Protein AF-A0A699T0T0-F1 (afdb_monomer_lite)

Radius of gyration: 42.1 Å; chains: 1; bounding box: 88×62×103 Å

Secondary structure (DSSP, 8-state):
-HHHHHHTT--HHHHHHHHHTT--HHHHHHHHHHHHHH-HHHHHHS-HHHHHHHHHHHHS-HHHHHHHHHHHHHHHHHTS-HHHHHHHHHH--SSHHHHHHHHHHHHHHHHHHHHHHHHHHHHHHHHHHHHHHHT---------------------------

Organism: Tanacetum cinerariifolium (NCBI:txid118510)

Sequence (162 aa):
METVFSISNCPPKYQVKYDTCTLQDSVLTWWNSHKRKIDVDAAYAMKWAGLIKLMTKVYCPRNEIRKMEIELVERFIGGLPNNIQRNVIVANPAKLQDNILIANQLMDKKLQCYAARSAENKRRIESNLRDNRGQQLPFKRQNISGQNVARAYTTRNNQRMG

Foldseek 3Di:
DVVVCVVVVPDQLCPQVVVLVPDDDPRVVVLVVVCVVCPVVSSSRDGPVVVVVVCCVVPVPPVVVLVVQVVVLVVVLVPDDPQLSVVLVVVVDSGPVVSVVSSVVVVVVVVVVVVVVVVVVVVVVVVVVVVVVVVPDPPDDDDDDDDDDDDDDDDDDDDDDD

pLDDT: mean 83.04, std 20.38, range [31.92, 96.88]

Structure (mmCIF, N/CA/C/O backbone):
data_AF-A0A699T0T0-F1
#
_entry.id   AF-A0A699T0T0-F1
#
loop_
_atom_site.group_PDB
_atom_site.id
_atom_site.type_symbol
_atom_site.label_atom_id
_atom_site.label_alt_id
_atom_site.label_comp_id
_atom_site.label_asym_id
_atom_site.label_entity_id
_atom_site.label_seq_id
_atom_site.pdbx_PDB_ins_code
_atom_site.Cartn_x
_atom_site.Cartn_y
_atom_site.Cartn_z
_atom_site.occupancy
_atom_site.B_iso_or_equiv
_atom_site.auth_seq_id
_atom_site.auth_comp_id
_atom_site.auth_asym_id
_atom_site.auth_atom_id
_atom_site.pdbx_PDB_model_num
ATOM 1 N N . MET A 1 1 ? 6.376 9.299 -10.390 1.00 89.69 1 MET A N 1
ATOM 2 C CA . MET A 1 1 ? 6.570 9.386 -11.854 1.00 89.69 1 MET A CA 1
ATOM 3 C C . MET A 1 1 ? 5.277 9.270 -12.655 1.00 89.69 1 MET A C 1
ATOM 5 O O . MET A 1 1 ? 5.161 9.970 -13.649 1.00 89.69 1 MET A O 1
ATOM 9 N N . GLU A 1 2 ? 4.267 8.502 -12.226 1.00 90.56 2 GLU A N 1
ATOM 10 C CA . GLU A 1 2 ? 2.988 8.386 -12.964 1.00 90.56 2 GLU A CA 1
ATOM 11 C C . GLU A 1 2 ? 2.289 9.727 -13.232 1.00 90.56 2 GLU A C 1
ATOM 13 O O . GLU A 1 2 ? 1.887 10.005 -14.360 1.00 90.56 2 GLU A O 1
ATOM 18 N N . THR A 1 3 ? 2.223 10.602 -12.227 1.00 93.94 3 THR A N 1
ATOM 19 C CA . THR A 1 3 ? 1.684 11.963 -12.373 1.00 93.94 3 THR A CA 1
ATOM 20 C C . THR A 1 3 ? 2.488 12.798 -13.369 1.00 93.94 3 THR A C 1
ATOM 22 O O . THR A 1 3 ? 1.909 13.468 -14.218 1.00 93.94 3 THR A O 1
ATOM 25 N N . VAL A 1 4 ? 3.820 12.710 -13.325 1.00 93.75 4 VAL A N 1
ATOM 26 C CA . VAL A 1 4 ? 4.722 13.401 -14.261 1.00 93.75 4 VAL A CA 1
ATOM 27 C C . VAL A 1 4 ? 4.489 12.919 -15.693 1.00 93.75 4 VAL A C 1
ATOM 29 O O . VAL A 1 4 ? 4.401 13.739 -16.606 1.00 93.75 4 VAL A O 1
ATOM 32 N N . PHE A 1 5 ? 4.321 11.610 -15.906 1.00 94.75 5 PHE A N 1
ATOM 33 C CA . PHE A 1 5 ? 3.993 11.058 -17.222 1.00 94.75 5 PHE A CA 1
ATOM 34 C C . PHE A 1 5 ? 2.639 11.540 -17.735 1.00 94.75 5 PHE A C 1
ATOM 36 O O . PHE A 1 5 ? 2.533 11.872 -18.914 1.00 94.75 5 PHE A O 1
ATOM 43 N N . SER A 1 6 ? 1.635 11.622 -16.857 1.00 93.62 6 SER A N 1
ATOM 44 C CA . SER A 1 6 ? 0.310 12.130 -17.214 1.00 93.62 6 SER A CA 1
ATOM 45 C C . SER A 1 6 ? 0.348 13.607 -17.606 1.00 93.62 6 SER A C 1
ATOM 47 O O . SER A 1 6 ? -0.246 13.980 -18.608 1.00 93.62 6 SER A O 1
ATOM 49 N N . ILE A 1 7 ? 1.050 14.446 -16.841 1.00 96.88 7 ILE A N 1
ATOM 50 C CA . ILE A 1 7 ? 1.130 15.893 -17.098 1.00 96.88 7 ILE A CA 1
ATOM 51 C C . ILE A 1 7 ? 1.907 16.179 -18.390 1.00 96.88 7 ILE A C 1
ATOM 53 O O . ILE A 1 7 ? 1.532 17.053 -19.164 1.00 96.88 7 ILE A O 1
ATOM 57 N N . SER A 1 8 ? 2.986 15.433 -18.637 1.00 95.19 8 SER A N 1
ATOM 58 C CA . SER A 1 8 ? 3.856 15.627 -19.805 1.00 95.19 8 SER A CA 1
ATOM 59 C C . SER A 1 8 ? 3.360 14.946 -21.083 1.00 95.19 8 SER A C 1
ATOM 61 O O . SER A 1 8 ? 4.020 15.060 -22.115 1.00 95.19 8 SER A O 1
ATOM 63 N N . ASN A 1 9 ? 2.239 14.215 -21.036 1.00 95.06 9 ASN A N 1
ATOM 64 C CA . ASN A 1 9 ? 1.795 13.334 -22.121 1.00 95.06 9 ASN A CA 1
ATOM 65 C C . ASN A 1 9 ? 2.909 12.379 -22.597 1.00 95.06 9 ASN A C 1
ATOM 67 O O . ASN A 1 9 ? 3.083 12.140 -23.793 1.00 95.06 9 ASN A O 1
ATOM 71 N N . CYS A 1 10 ? 3.694 11.838 -21.657 1.00 93.56 10 CYS A N 1
ATOM 72 C CA . CYS A 1 10 ? 4.852 11.007 -21.972 1.00 93.56 10 CYS A CA 1
ATOM 73 C C . CYS A 1 10 ? 4.431 9.709 -22.688 1.00 93.56 10 CYS A C 1
ATOM 75 O O . CYS A 1 10 ? 3.737 8.876 -22.088 1.00 93.56 10 CYS A O 1
ATOM 77 N N . PRO A 1 11 ? 4.925 9.450 -23.916 1.00 94.50 11 PRO A N 1
ATOM 78 C CA . PRO A 1 11 ? 4.626 8.213 -24.626 1.00 94.50 11 PRO A CA 1
ATOM 79 C C . PRO A 1 11 ? 5.098 6.973 -23.845 1.00 94.50 11 PRO A C 1
ATOM 81 O O . PRO A 1 11 ? 6.222 6.981 -23.330 1.00 94.50 11 PRO A O 1
ATOM 84 N N . PRO A 1 12 ? 4.324 5.867 -23.816 1.00 91.75 12 PRO A N 1
ATOM 85 C CA . PRO A 1 12 ? 4.674 4.660 -23.058 1.00 91.75 12 PRO A CA 1
ATOM 86 C C . PRO A 1 12 ? 6.075 4.106 -23.347 1.00 91.75 12 PRO A C 1
ATOM 88 O O . PRO A 1 12 ? 6.769 3.676 -22.430 1.00 91.75 12 PRO A O 1
ATOM 91 N N . LYS A 1 13 ? 6.527 4.190 -24.605 1.00 92.12 13 LYS A N 1
ATOM 92 C CA . LYS A 1 13 ? 7.857 3.736 -25.049 1.00 92.12 13 LYS A CA 1
ATOM 93 C C . LYS A 1 13 ? 9.042 4.471 -24.405 1.00 92.12 13 LYS A C 1
ATOM 95 O O . LYS A 1 13 ? 10.165 3.987 -24.486 1.00 92.12 13 LYS A O 1
ATOM 100 N N . TYR A 1 14 ? 8.820 5.639 -23.799 1.00 93.38 14 TYR A N 1
ATOM 101 C CA . TYR A 1 14 ? 9.877 6.423 -23.154 1.00 93.38 14 TYR A CA 1
ATOM 102 C C . TYR A 1 14 ? 9.780 6.440 -21.626 1.00 93.38 14 TYR A C 1
ATOM 104 O O . TYR A 1 14 ? 10.733 6.856 -20.974 1.00 93.38 14 TYR A O 1
ATOM 112 N N . GLN A 1 15 ? 8.687 5.944 -21.041 1.00 95.12 15 GLN A N 1
ATOM 113 C CA . GLN A 1 15 ? 8.450 6.016 -19.594 1.00 95.12 15 GLN A CA 1
ATOM 114 C C . GLN A 1 15 ? 9.564 5.341 -18.785 1.00 95.12 15 GLN A C 1
ATOM 116 O O . GLN A 1 15 ? 10.113 5.952 -17.876 1.00 95.12 15 GLN A O 1
ATOM 121 N N . VAL A 1 16 ? 9.966 4.121 -19.156 1.00 95.25 16 VAL A N 1
ATOM 122 C CA . VAL A 1 16 ? 11.054 3.396 -18.473 1.00 95.25 16 VAL A CA 1
ATOM 123 C C . VAL A 1 1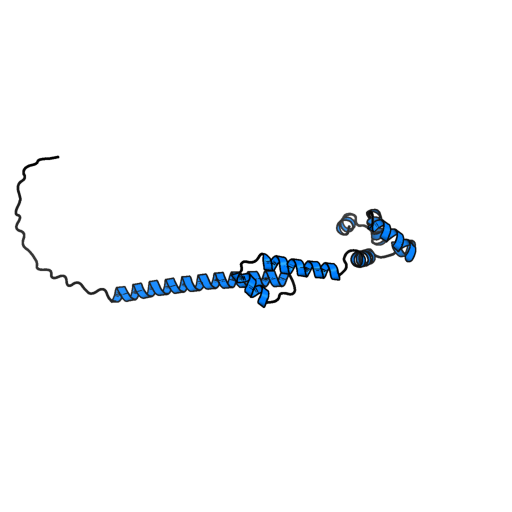6 ? 12.393 4.119 -18.623 1.00 95.25 16 VAL A C 1
ATOM 125 O O . VAL A 1 16 ? 13.153 4.205 -17.663 1.00 95.25 16 VAL A O 1
ATOM 128 N N . LYS A 1 17 ? 12.686 4.692 -19.798 1.00 94.50 17 LYS A N 1
ATOM 129 C CA . LYS A 1 17 ? 13.911 5.483 -19.997 1.00 94.50 17 LYS A CA 1
ATOM 130 C C . LYS A 1 17 ? 13.932 6.693 -19.064 1.00 94.50 17 LYS A C 1
ATOM 132 O O . LYS A 1 17 ? 14.902 6.861 -18.337 1.00 94.50 17 LYS A O 1
ATOM 137 N N . TYR A 1 18 ? 12.855 7.474 -19.036 1.00 93.56 18 TYR A N 1
ATOM 138 C CA . TYR A 1 18 ? 12.775 8.668 -18.196 1.00 93.56 18 TYR A CA 1
ATOM 139 C C . TYR A 1 18 ? 12.778 8.359 -16.700 1.00 93.56 18 TYR A C 1
ATOM 141 O O . TYR A 1 18 ? 13.497 9.023 -15.962 1.00 93.56 18 TYR A O 1
ATOM 149 N N . ASP A 1 19 ? 12.028 7.351 -16.249 1.00 94.62 19 ASP A N 1
ATOM 150 C CA . ASP A 1 19 ? 12.038 6.952 -14.838 1.00 94.62 19 ASP A CA 1
ATOM 151 C C . ASP A 1 19 ? 13.429 6.495 -14.405 1.00 94.62 19 ASP A C 1
ATOM 153 O O . ASP A 1 19 ? 13.966 6.961 -13.402 1.00 94.62 19 ASP A O 1
ATOM 157 N N . THR A 1 20 ? 14.062 5.642 -15.211 1.00 93.69 20 THR A N 1
ATOM 158 C CA . THR A 1 20 ? 15.331 5.030 -14.817 1.00 93.69 20 THR A CA 1
ATOM 159 C C . THR A 1 20 ? 16.494 6.019 -14.762 1.00 93.69 20 THR A C 1
ATOM 161 O O . THR A 1 20 ? 17.457 5.775 -14.038 1.00 93.69 20 THR A O 1
ATOM 164 N N . CYS A 1 21 ? 16.390 7.156 -15.459 1.00 91.81 21 CYS A N 1
ATOM 165 C CA . CYS A 1 21 ? 17.319 8.282 -15.328 1.00 91.81 21 CYS A CA 1
ATOM 166 C C . CYS A 1 21 ? 17.249 8.974 -13.958 1.00 91.81 21 CYS A C 1
ATOM 168 O O . CYS A 1 21 ? 18.191 9.668 -13.592 1.00 91.81 21 CYS A O 1
ATOM 170 N N . THR A 1 22 ? 16.157 8.802 -13.210 1.00 93.88 22 THR A N 1
ATOM 171 C CA . THR A 1 22 ? 15.980 9.401 -11.876 1.00 93.88 22 THR A CA 1
ATOM 172 C C . THR A 1 22 ? 16.432 8.489 -10.735 1.00 93.88 22 THR A C 1
ATOM 174 O O . THR A 1 22 ? 16.466 8.926 -9.587 1.00 93.88 22 THR A O 1
ATOM 177 N N . LEU A 1 23 ? 16.796 7.233 -11.029 1.00 94.12 23 LEU A N 1
ATOM 178 C CA . LEU A 1 23 ? 17.237 6.274 -10.016 1.00 94.12 23 LEU A CA 1
ATOM 179 C C . LEU A 1 23 ? 18.584 6.678 -9.419 1.00 94.12 23 LEU A C 1
ATOM 181 O O . LEU A 1 23 ? 19.488 7.120 -10.127 1.00 94.12 23 LEU A O 1
ATOM 185 N N . GLN A 1 24 ? 18.730 6.446 -8.117 1.00 94.44 24 GLN A N 1
ATOM 186 C CA . GLN A 1 24 ? 19.927 6.784 -7.348 1.00 94.44 24 GLN A CA 1
ATOM 187 C C . GLN A 1 24 ? 20.439 5.563 -6.566 1.00 94.44 24 GLN A C 1
ATOM 189 O O . GLN A 1 24 ? 19.717 4.578 -6.371 1.00 94.44 24 GLN A O 1
ATOM 194 N N . ASP A 1 25 ? 21.711 5.612 -6.171 1.00 95.56 25 ASP A N 1
ATOM 195 C CA . ASP A 1 25 ? 22.380 4.680 -5.256 1.00 95.56 25 ASP A CA 1
ATOM 196 C C . ASP A 1 25 ? 22.150 3.182 -5.546 1.00 95.56 25 ASP A C 1
ATOM 198 O O . ASP A 1 25 ? 22.473 2.654 -6.621 1.00 95.56 25 ASP A O 1
ATOM 202 N N . SER A 1 26 ? 21.609 2.466 -4.557 1.00 93.88 26 SER A N 1
ATOM 203 C CA . SER A 1 26 ? 21.363 1.026 -4.596 1.00 93.88 26 SER A CA 1
ATOM 204 C C . SER A 1 26 ? 20.380 0.644 -5.702 1.00 93.88 26 SER A C 1
ATOM 206 O O . SER A 1 26 ? 20.527 -0.413 -6.318 1.00 93.88 26 SER A O 1
ATOM 208 N N . VAL A 1 27 ? 19.425 1.524 -6.009 1.00 94.81 27 VAL A N 1
ATOM 209 C CA . VAL A 1 27 ? 18.398 1.308 -7.030 1.00 94.81 27 VAL A CA 1
ATOM 210 C C . VAL A 1 27 ? 18.974 1.441 -8.432 1.00 94.81 27 VAL A C 1
ATOM 212 O O . VAL A 1 27 ? 18.726 0.593 -9.293 1.00 94.81 27 VAL A O 1
ATOM 215 N N . LEU A 1 28 ? 19.820 2.449 -8.654 1.00 95.56 28 LEU A N 1
ATOM 216 C CA . LEU A 1 28 ? 20.542 2.609 -9.914 1.00 95.56 28 LEU A CA 1
ATOM 217 C C . LEU A 1 28 ? 21.490 1.427 -10.168 1.00 95.56 28 LEU A C 1
ATOM 219 O O . LEU A 1 28 ? 21.544 0.881 -11.274 1.00 95.56 28 LEU A O 1
ATOM 223 N N . THR A 1 29 ? 22.204 0.992 -9.128 1.00 96.00 29 THR A N 1
ATOM 224 C CA . THR A 1 29 ? 23.117 -0.162 -9.184 1.00 96.00 29 THR A CA 1
ATOM 225 C C . THR A 1 29 ? 22.375 -1.452 -9.538 1.00 96.00 29 THR A C 1
ATOM 227 O O . THR A 1 29 ? 22.816 -2.227 -10.400 1.00 96.00 29 THR A O 1
ATOM 230 N N . TRP A 1 30 ? 21.213 -1.668 -8.916 1.00 96.06 30 TRP A N 1
ATOM 231 C CA . TRP A 1 30 ? 20.328 -2.783 -9.229 1.00 96.06 30 TRP A CA 1
ATOM 232 C C . TRP A 1 30 ? 19.832 -2.723 -10.677 1.00 96.06 30 TRP A C 1
ATOM 234 O O . TRP A 1 30 ? 19.976 -3.706 -11.407 1.00 96.06 30 TRP A O 1
ATOM 244 N N . TRP A 1 31 ? 19.325 -1.572 -11.130 1.00 95.69 31 TRP A N 1
ATOM 245 C CA . TRP A 1 31 ? 18.796 -1.410 -12.487 1.00 95.69 31 TRP A CA 1
ATOM 246 C C . TRP A 1 31 ? 19.863 -1.654 -13.557 1.00 95.69 31 TRP A C 1
ATOM 248 O O . TRP A 1 31 ? 19.624 -2.365 -14.532 1.00 95.69 31 TRP A O 1
ATOM 258 N N . ASN A 1 32 ? 21.081 -1.145 -13.355 1.00 94.44 32 ASN A N 1
ATOM 259 C CA . ASN A 1 32 ? 22.206 -1.408 -14.253 1.00 94.44 32 ASN A CA 1
ATOM 260 C C . ASN A 1 32 ? 22.555 -2.900 -14.322 1.00 94.44 32 ASN A C 1
ATOM 262 O O . ASN A 1 32 ? 22.848 -3.421 -15.398 1.00 94.44 32 ASN A O 1
ATOM 266 N N . SER A 1 33 ? 22.467 -3.610 -13.198 1.00 94.94 33 SER A N 1
ATOM 267 C CA . SER A 1 33 ? 22.649 -5.063 -13.165 1.00 94.94 33 SER A CA 1
ATOM 268 C C . SER A 1 33 ? 21.504 -5.810 -13.849 1.00 94.94 33 SER A C 1
ATOM 270 O O . SER A 1 33 ? 21.749 -6.815 -14.512 1.00 94.94 33 SER A O 1
ATOM 272 N N . HIS A 1 34 ? 20.266 -5.328 -13.717 1.00 93.81 34 HIS A N 1
ATOM 273 C CA . HIS A 1 34 ? 19.099 -5.904 -14.378 1.00 93.81 34 HIS A CA 1
ATOM 274 C C . HIS A 1 34 ? 19.188 -5.756 -15.901 1.00 93.81 34 HIS A C 1
ATOM 276 O O . HIS A 1 34 ? 19.074 -6.758 -16.601 1.00 93.81 34 HIS A O 1
ATOM 282 N N . LYS A 1 35 ? 19.512 -4.555 -16.405 1.00 94.50 35 LYS A N 1
ATOM 283 C CA . LYS A 1 35 ? 19.749 -4.298 -17.839 1.00 94.50 35 LYS A CA 1
ATOM 284 C C . LYS A 1 35 ? 20.785 -5.249 -18.438 1.00 94.50 35 LYS A C 1
ATOM 286 O O . LYS A 1 35 ? 20.557 -5.796 -19.506 1.00 94.50 35 LYS A O 1
ATOM 291 N N . ARG A 1 36 ? 21.895 -5.506 -17.731 1.00 94.12 36 ARG A N 1
ATOM 292 C CA . ARG A 1 36 ? 22.912 -6.477 -18.183 1.00 94.12 36 ARG A CA 1
ATOM 293 C C . ARG A 1 36 ? 22.386 -7.912 -18.285 1.00 94.12 36 ARG A C 1
ATOM 295 O O . ARG A 1 36 ? 22.927 -8.686 -19.059 1.00 94.12 36 ARG A O 1
ATOM 302 N N . LYS A 1 37 ? 21.378 -8.283 -17.490 1.00 94.56 37 LYS A N 1
ATOM 303 C CA . LYS A 1 37 ? 20.819 -9.645 -17.466 1.00 94.56 37 LYS A CA 1
ATOM 304 C C . LYS A 1 37 ? 19.776 -9.886 -18.549 1.00 94.56 37 LYS A C 1
ATOM 306 O O . LYS A 1 37 ? 19.738 -10.980 -19.093 1.00 94.56 37 LYS A O 1
ATOM 311 N N . ILE A 1 38 ? 18.904 -8.911 -18.794 1.00 93.19 38 ILE A N 1
ATOM 312 C CA . ILE A 1 38 ? 17.778 -9.072 -19.726 1.00 93.19 38 ILE A CA 1
ATOM 313 C C . ILE A 1 38 ? 18.034 -8.461 -21.103 1.00 93.19 38 ILE A C 1
ATOM 315 O O . ILE A 1 38 ? 17.151 -8.565 -21.939 1.00 93.19 38 ILE A O 1
ATOM 319 N N . ASP A 1 39 ? 19.222 -7.888 -21.320 1.00 94.06 39 ASP A N 1
ATOM 320 C CA . ASP A 1 39 ? 19.602 -7.026 -22.445 1.00 94.06 39 ASP A CA 1
ATOM 321 C C . ASP A 1 39 ? 19.018 -5.597 -22.387 1.00 94.06 39 ASP A C 1
ATOM 323 O O . ASP A 1 39 ? 17.939 -5.350 -21.843 1.00 94.06 39 ASP A O 1
ATOM 327 N N . VAL A 1 40 ? 19.772 -4.625 -22.912 1.00 92.56 40 VAL A N 1
ATOM 328 C CA . VAL A 1 40 ? 19.446 -3.193 -22.850 1.00 92.56 40 VAL A CA 1
ATOM 329 C C . VAL A 1 40 ? 18.208 -2.857 -23.681 1.00 92.56 40 VAL A C 1
ATOM 331 O O . VAL A 1 40 ? 17.361 -2.086 -23.216 1.00 92.56 40 VAL A O 1
ATOM 334 N N . ASP A 1 41 ? 18.070 -3.437 -24.873 1.00 92.69 41 ASP A N 1
ATOM 335 C CA . ASP A 1 41 ? 16.946 -3.143 -25.761 1.00 92.69 41 ASP A CA 1
ATOM 336 C C . ASP A 1 41 ? 15.658 -3.742 -25.205 1.00 92.69 41 ASP A C 1
ATOM 338 O O . ASP A 1 41 ? 14.633 -3.061 -25.117 1.00 92.69 41 ASP A O 1
ATOM 342 N N . ALA A 1 42 ? 15.727 -4.978 -24.712 1.00 93.62 42 ALA A N 1
ATOM 343 C CA . ALA A 1 42 ? 14.610 -5.618 -24.027 1.00 93.62 42 ALA A CA 1
ATOM 344 C C . ALA A 1 42 ? 14.236 -4.901 -22.716 1.00 93.62 42 ALA A C 1
ATOM 346 O O . ALA A 1 42 ? 13.048 -4.743 -22.418 1.00 93.62 42 ALA A O 1
ATOM 347 N N . ALA A 1 43 ? 15.219 -4.405 -21.953 1.00 93.19 43 ALA A N 1
ATOM 348 C CA . ALA A 1 43 ? 14.965 -3.623 -20.746 1.00 93.19 43 ALA A CA 1
ATOM 349 C C . ALA A 1 43 ? 14.208 -2.327 -21.043 1.00 93.19 43 ALA A C 1
ATOM 351 O O . ALA A 1 43 ? 13.272 -1.992 -20.323 1.00 93.19 43 ALA A O 1
ATOM 352 N N . TYR A 1 44 ? 14.567 -1.602 -22.104 1.00 93.88 44 TYR A N 1
ATOM 353 C CA . TYR A 1 44 ? 13.873 -0.364 -22.465 1.00 93.88 44 TYR A CA 1
ATOM 354 C C . TYR A 1 44 ? 12.586 -0.575 -23.268 1.00 93.88 44 TYR A C 1
ATOM 356 O O . TYR A 1 44 ? 11.746 0.323 -23.295 1.00 93.88 44 TYR A O 1
ATOM 364 N N . ALA A 1 45 ? 12.396 -1.745 -23.879 1.00 93.62 45 ALA A N 1
ATOM 365 C CA . ALA A 1 45 ? 11.133 -2.140 -24.498 1.00 93.62 45 ALA A CA 1
ATOM 366 C C . ALA A 1 45 ? 10.056 -2.532 -23.467 1.00 93.62 45 ALA A C 1
ATOM 368 O O . ALA A 1 45 ? 8.874 -2.631 -23.811 1.00 93.62 45 ALA A O 1
ATOM 369 N N . MET A 1 46 ? 10.432 -2.759 -22.202 1.00 94.06 46 MET A N 1
ATOM 370 C CA . MET A 1 46 ? 9.481 -3.136 -21.160 1.00 94.06 46 MET A CA 1
ATOM 371 C C . MET A 1 46 ? 8.480 -2.010 -20.864 1.00 94.06 46 MET A C 1
ATOM 373 O O . MET A 1 46 ? 8.796 -0.822 -20.908 1.00 94.06 46 MET A O 1
ATOM 377 N N . LYS A 1 47 ? 7.247 -2.384 -20.507 1.00 94.69 47 LYS A N 1
ATOM 378 C CA . LYS A 1 47 ? 6.237 -1.415 -20.061 1.00 94.69 47 LYS A CA 1
ATOM 379 C C . LYS A 1 47 ? 6.564 -0.910 -18.656 1.00 94.69 47 LYS A C 1
ATOM 381 O O . LYS A 1 47 ? 7.019 -1.684 -17.814 1.00 94.69 47 LYS A O 1
ATOM 386 N N . TRP A 1 48 ? 6.195 0.338 -18.373 1.00 94.75 48 TRP A N 1
ATOM 387 C CA . TRP A 1 48 ? 6.298 0.953 -17.044 1.00 94.75 48 TRP A CA 1
ATOM 388 C C . TRP A 1 48 ? 5.741 0.070 -15.913 1.00 94.75 48 TRP A C 1
ATOM 390 O O . TRP A 1 48 ? 6.425 -0.182 -14.925 1.00 94.75 48 TRP A O 1
ATOM 400 N N . ALA A 1 49 ? 4.551 -0.510 -16.102 1.00 94.38 49 ALA A N 1
ATOM 401 C CA . ALA A 1 49 ? 3.946 -1.428 -15.132 1.00 94.38 49 ALA A CA 1
ATOM 402 C C . ALA A 1 49 ? 4.814 -2.671 -14.834 1.00 94.38 49 ALA A C 1
ATOM 404 O O . ALA A 1 49 ? 4.787 -3.204 -13.725 1.00 94.38 49 ALA A O 1
ATOM 405 N N . GLY A 1 50 ? 5.597 -3.135 -15.814 1.00 94.56 50 GLY A N 1
ATOM 406 C CA . GLY A 1 50 ? 6.551 -4.230 -15.641 1.00 94.56 50 GLY A CA 1
ATOM 407 C C . GLY A 1 50 ? 7.736 -3.828 -14.763 1.00 94.56 50 GLY A C 1
ATOM 408 O O . GLY A 1 50 ? 8.087 -4.573 -13.848 1.00 94.56 50 GLY A O 1
ATOM 409 N N . LEU A 1 51 ? 8.292 -2.632 -14.989 1.00 94.38 51 LEU A N 1
ATOM 410 C CA . LEU A 1 51 ? 9.344 -2.067 -14.141 1.00 94.38 51 LEU A CA 1
ATOM 411 C C . LEU A 1 51 ? 8.856 -1.889 -12.698 1.00 94.38 51 LEU A C 1
ATOM 413 O O . LEU A 1 51 ? 9.520 -2.363 -11.779 1.00 94.38 51 LEU A O 1
ATOM 417 N N . ILE A 1 52 ? 7.670 -1.302 -12.496 1.00 93.56 52 ILE A N 1
ATOM 418 C CA . ILE A 1 52 ? 7.063 -1.157 -11.164 1.00 93.56 52 ILE A CA 1
ATOM 419 C C . ILE A 1 52 ? 6.939 -2.511 -10.471 1.00 93.56 52 ILE A C 1
ATOM 421 O O . ILE A 1 52 ? 7.398 -2.666 -9.346 1.00 93.56 52 ILE A O 1
ATOM 425 N N . LYS A 1 53 ? 6.409 -3.530 -11.154 1.00 93.75 53 LYS A N 1
ATOM 426 C CA . LYS A 1 53 ? 6.274 -4.873 -10.576 1.00 93.75 53 LYS A CA 1
ATOM 427 C C . LYS A 1 53 ? 7.620 -5.469 -10.140 1.00 93.75 53 LYS A C 1
ATOM 429 O O . LYS A 1 53 ? 7.686 -6.117 -9.094 1.00 93.75 53 LYS A O 1
ATOM 434 N N . LEU A 1 54 ? 8.680 -5.274 -10.926 1.00 93.12 54 LEU A N 1
ATOM 435 C CA . LEU A 1 54 ? 10.032 -5.724 -10.578 1.00 93.12 54 LEU A CA 1
ATOM 436 C C . LEU A 1 54 ? 10.577 -4.970 -9.365 1.00 93.12 54 LEU A C 1
ATOM 438 O O . LEU A 1 54 ? 11.048 -5.599 -8.419 1.00 93.12 54 LEU A O 1
ATOM 442 N N . MET A 1 55 ? 10.456 -3.646 -9.377 1.00 91.75 55 MET A N 1
ATOM 443 C CA . MET A 1 55 ? 10.891 -2.771 -8.293 1.00 91.75 55 MET A CA 1
ATOM 444 C C . MET A 1 55 ? 10.175 -3.101 -6.982 1.00 91.75 55 MET A C 1
ATOM 446 O O . MET A 1 55 ? 10.830 -3.318 -5.967 1.00 91.75 55 MET A O 1
ATOM 450 N N . THR A 1 56 ? 8.850 -3.258 -7.006 1.00 92.31 56 THR A N 1
ATOM 451 C CA . THR A 1 56 ? 8.054 -3.674 -5.844 1.00 92.31 56 THR A CA 1
ATOM 452 C C . THR A 1 56 ? 8.503 -5.033 -5.313 1.00 92.31 56 THR A C 1
ATOM 454 O O . THR A 1 56 ? 8.594 -5.217 -4.107 1.00 92.31 56 THR A O 1
ATOM 457 N N . LYS A 1 57 ? 8.837 -5.997 -6.179 1.00 91.44 57 LYS A N 1
ATOM 458 C CA . LYS A 1 57 ? 9.314 -7.311 -5.720 1.00 91.44 57 LYS A CA 1
ATOM 459 C C . LYS A 1 57 ? 10.652 -7.227 -4.977 1.00 91.44 57 LYS A C 1
ATOM 461 O O . LYS A 1 57 ? 10.881 -8.026 -4.074 1.00 91.44 57 LYS A O 1
ATOM 466 N N . VAL A 1 58 ? 11.530 -6.314 -5.386 1.00 91.69 58 VAL A N 1
ATOM 467 C CA . VAL A 1 58 ? 12.879 -6.167 -4.822 1.00 91.69 58 VAL A CA 1
ATOM 468 C C . VAL A 1 58 ? 12.869 -5.313 -3.558 1.00 91.69 58 VAL A C 1
ATOM 470 O O . VAL A 1 58 ? 13.499 -5.690 -2.578 1.00 91.69 58 VAL A O 1
ATOM 473 N N . TYR A 1 59 ? 12.147 -4.192 -3.573 1.00 89.56 59 TYR A N 1
ATOM 474 C CA . TYR A 1 59 ? 12.206 -3.169 -2.525 1.00 89.56 59 TYR A CA 1
ATOM 475 C C . TYR A 1 59 ? 10.968 -3.111 -1.625 1.00 89.56 59 TYR A C 1
ATOM 477 O O . TYR A 1 59 ? 10.996 -2.446 -0.596 1.00 89.56 59 TYR A O 1
ATOM 485 N N . CYS A 1 60 ? 9.877 -3.790 -1.984 1.00 90.00 60 CYS A N 1
ATOM 486 C CA . CYS A 1 60 ? 8.664 -3.871 -1.166 1.00 90.00 60 CYS A CA 1
ATOM 487 C C . CYS A 1 60 ? 8.300 -5.342 -0.909 1.00 90.00 60 CYS A C 1
ATOM 489 O O . CYS A 1 60 ? 7.258 -5.829 -1.372 1.00 90.00 60 CYS A O 1
ATOM 491 N N . PRO A 1 61 ? 9.170 -6.097 -0.217 1.00 90.38 61 PRO A N 1
ATOM 492 C CA . PRO A 1 61 ? 8.970 -7.522 -0.050 1.00 90.38 61 PRO A CA 1
ATOM 493 C C . PRO A 1 61 ? 7.763 -7.784 0.867 1.00 90.38 61 PRO A C 1
ATOM 495 O O . PRO A 1 61 ? 7.555 -7.153 1.904 1.00 90.38 61 PRO A O 1
ATOM 498 N N . ARG A 1 62 ? 6.908 -8.727 0.454 1.00 89.31 62 ARG A N 1
ATOM 499 C CA . ARG A 1 62 ? 5.576 -8.935 1.052 1.00 89.31 62 ARG A CA 1
ATOM 500 C C . ARG A 1 62 ? 5.616 -9.325 2.534 1.00 89.31 62 ARG A C 1
ATOM 502 O O . ARG A 1 62 ? 4.675 -9.034 3.266 1.00 89.31 62 ARG A O 1
ATOM 509 N N . ASN A 1 63 ? 6.678 -9.996 2.969 1.00 90.25 63 ASN A N 1
ATOM 510 C CA . ASN A 1 63 ? 6.915 -10.354 4.368 1.00 90.25 63 ASN A CA 1
ATOM 511 C C . ASN A 1 63 ? 7.153 -9.119 5.246 1.00 90.25 63 ASN A C 1
ATOM 513 O O . ASN A 1 63 ? 6.595 -9.062 6.337 1.00 90.25 63 ASN A O 1
ATOM 517 N N . GLU A 1 64 ? 7.924 -8.136 4.777 1.00 91.50 64 GLU A N 1
ATOM 518 C CA . GLU A 1 64 ? 8.170 -6.899 5.529 1.00 91.50 64 GLU A CA 1
ATOM 519 C C . GLU A 1 64 ? 6.907 -6.051 5.622 1.00 91.50 64 GLU A C 1
ATOM 521 O O . GLU A 1 64 ? 6.567 -5.600 6.710 1.00 91.50 64 GLU A O 1
ATOM 526 N N . ILE A 1 65 ? 6.151 -5.927 4.524 1.00 90.69 65 ILE A N 1
ATOM 527 C CA . ILE A 1 65 ? 4.853 -5.234 4.531 1.00 90.69 65 ILE A CA 1
ATOM 528 C C . ILE A 1 65 ? 3.920 -5.870 5.564 1.00 90.69 65 ILE A C 1
ATOM 530 O O . ILE A 1 65 ? 3.374 -5.180 6.418 1.00 90.69 65 ILE A O 1
ATOM 534 N N . ARG A 1 66 ? 3.783 -7.201 5.536 1.00 91.06 66 ARG A N 1
ATOM 535 C CA . ARG A 1 66 ? 2.937 -7.924 6.492 1.00 91.06 66 ARG A CA 1
ATOM 536 C C . ARG A 1 66 ? 3.413 -7.736 7.934 1.00 91.06 66 ARG A C 1
ATOM 538 O O . ARG A 1 66 ? 2.589 -7.632 8.836 1.00 91.06 66 ARG A O 1
ATOM 545 N N . LYS A 1 67 ? 4.728 -7.700 8.159 1.00 92.56 67 LYS A N 1
ATOM 546 C CA . LYS A 1 67 ? 5.300 -7.431 9.481 1.00 92.56 67 LYS A CA 1
ATOM 547 C C . LYS A 1 67 ? 4.916 -6.031 9.964 1.00 92.56 67 LYS A C 1
ATOM 549 O O . LYS A 1 67 ? 4.418 -5.902 11.074 1.00 92.56 67 LYS A O 1
ATOM 554 N N . MET A 1 68 ? 5.068 -5.018 9.111 1.00 93.50 68 MET A N 1
ATOM 555 C CA . MET A 1 68 ? 4.671 -3.642 9.420 1.00 93.50 68 MET A CA 1
ATOM 556 C C . MET A 1 68 ? 3.166 -3.525 9.694 1.00 93.50 68 MET A C 1
ATOM 558 O O . MET A 1 68 ? 2.770 -2.812 10.610 1.00 93.50 68 MET A O 1
ATOM 562 N N . GLU A 1 69 ? 2.317 -4.236 8.945 1.00 93.31 69 GLU A N 1
ATOM 563 C CA . GLU A 1 69 ? 0.869 -4.271 9.197 1.00 93.31 69 GLU A CA 1
ATOM 564 C C . GLU A 1 69 ? 0.542 -4.831 10.588 1.00 93.31 69 GLU A C 1
ATOM 566 O O . GLU A 1 69 ? -0.288 -4.259 11.294 1.00 93.31 69 GLU A O 1
ATOM 571 N N . ILE A 1 70 ? 1.210 -5.914 10.999 1.00 93.88 70 ILE A N 1
ATOM 572 C CA . ILE A 1 70 ? 1.036 -6.517 12.328 1.00 93.88 70 ILE A CA 1
ATOM 573 C C . ILE A 1 70 ? 1.512 -5.556 13.421 1.00 93.88 70 ILE A C 1
ATOM 575 O O . ILE A 1 70 ? 0.753 -5.265 14.342 1.00 93.88 70 ILE A O 1
ATO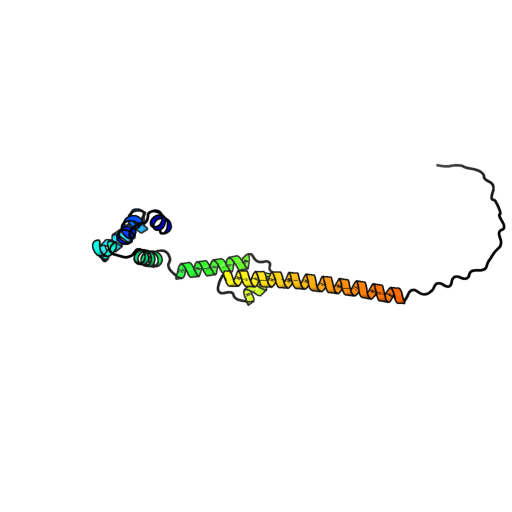M 579 N N . GLU A 1 71 ? 2.721 -5.004 13.291 1.00 95.06 71 GLU A N 1
ATOM 580 C CA . GLU A 1 71 ? 3.268 -4.036 14.251 1.00 95.06 71 GLU A CA 1
ATOM 581 C C . GLU A 1 71 ? 2.351 -2.810 14.402 1.00 95.06 71 GLU A C 1
ATOM 583 O O . GLU A 1 71 ? 2.146 -2.297 15.503 1.00 95.06 71 GLU A O 1
ATOM 588 N N . LEU A 1 72 ? 1.744 -2.353 13.305 1.00 95.88 72 LEU A N 1
ATOM 589 C CA . LEU A 1 72 ? 0.809 -1.233 13.312 1.00 95.88 72 LEU A CA 1
ATOM 590 C C . LEU A 1 72 ? -0.514 -1.579 14.009 1.00 95.88 72 LEU A C 1
ATOM 592 O O . LEU A 1 72 ? -1.051 -0.743 14.739 1.00 95.88 72 LEU A O 1
ATOM 596 N N . VAL A 1 73 ? -1.026 -2.798 13.818 1.00 95.81 73 VAL A N 1
ATOM 597 C CA . VAL A 1 73 ? -2.201 -3.308 14.542 1.00 95.81 73 VAL A CA 1
ATOM 598 C C . VAL A 1 73 ? -1.917 -3.377 16.040 1.00 95.81 73 VAL A C 1
ATOM 600 O O . VAL A 1 73 ? -2.697 -2.846 16.829 1.00 95.81 73 VAL A O 1
ATOM 603 N N . GLU A 1 74 ? -0.797 -3.971 16.446 1.00 95.12 74 GLU A N 1
ATOM 604 C CA . GLU A 1 74 ? -0.405 -4.077 17.855 1.00 95.12 74 GLU A CA 1
ATOM 605 C C . GLU A 1 74 ? -0.232 -2.698 18.496 1.00 95.12 74 GLU A C 1
ATOM 607 O O . GLU A 1 74 ? -0.763 -2.435 19.578 1.00 95.12 74 GLU A O 1
ATOM 612 N N . ARG A 1 75 ? 0.436 -1.779 17.791 1.00 96.44 75 ARG A N 1
ATOM 613 C CA . ARG A 1 75 ? 0.617 -0.396 18.237 1.00 96.44 75 ARG A CA 1
ATOM 614 C C . ARG A 1 75 ? -0.713 0.333 18.399 1.00 96.44 75 ARG A C 1
ATOM 616 O O . ARG A 1 75 ? -0.878 1.078 19.362 1.00 96.44 75 ARG A O 1
ATOM 623 N N . PHE A 1 76 ? -1.661 0.121 17.485 1.00 96.00 76 PHE A N 1
ATOM 624 C CA . PHE A 1 76 ? -2.996 0.702 17.598 1.00 96.00 76 PHE A CA 1
ATOM 625 C C . PHE A 1 76 ? -3.731 0.163 18.831 1.00 96.00 76 PHE A C 1
ATOM 627 O O . PHE A 1 76 ? -4.231 0.953 19.627 1.00 96.00 76 PHE A O 1
ATOM 634 N N . ILE A 1 77 ? -3.730 -1.160 19.043 1.00 95.31 77 ILE A N 1
ATOM 635 C CA . ILE A 1 77 ? -4.341 -1.792 20.226 1.00 95.31 77 ILE A CA 1
ATOM 636 C C . ILE A 1 77 ? -3.720 -1.247 21.514 1.00 95.31 77 ILE A C 1
ATOM 638 O O . ILE A 1 77 ? -4.449 -0.923 22.449 1.00 95.31 77 ILE A O 1
ATOM 642 N N . GLY A 1 78 ? -2.392 -1.120 21.564 1.00 95.25 78 GLY A N 1
ATOM 643 C CA . GLY A 1 78 ? -1.670 -0.585 22.719 1.00 95.25 78 GLY A CA 1
ATOM 644 C C . GLY A 1 78 ? -1.996 0.875 23.051 1.00 95.25 78 GLY A C 1
ATOM 645 O O . GLY A 1 78 ? -1.820 1.285 24.194 1.00 95.25 78 GLY A O 1
ATOM 646 N N . GLY A 1 79 ? -2.496 1.653 22.085 1.00 95.44 79 GLY A N 1
ATOM 647 C CA . GLY A 1 79 ? -2.922 3.040 22.285 1.00 95.44 79 GLY A CA 1
ATOM 648 C C . GLY A 1 79 ? -4.380 3.212 22.729 1.00 95.44 79 GLY A C 1
ATOM 649 O O . GLY A 1 79 ? -4.793 4.335 23.021 1.00 95.44 79 GLY A O 1
ATOM 650 N N . LEU A 1 80 ? -5.182 2.143 22.765 1.00 95.38 80 LEU A N 1
ATOM 651 C CA . LEU A 1 80 ? -6.598 2.227 23.129 1.00 95.38 80 LEU A CA 1
ATOM 652 C C . LEU A 1 80 ? -6.805 2.268 24.652 1.00 95.38 80 LEU A C 1
ATOM 654 O O . LEU A 1 80 ? -6.070 1.624 25.398 1.00 95.38 80 LEU A O 1
ATOM 658 N N . PRO A 1 81 ? -7.878 2.920 25.140 1.00 93.12 81 PRO A N 1
ATOM 659 C CA . PRO A 1 81 ? -8.280 2.809 26.538 1.00 93.12 81 PRO A CA 1
ATOM 660 C C . PRO A 1 81 ? -8.549 1.347 26.936 1.00 93.12 81 PRO A C 1
ATOM 662 O O . PRO A 1 81 ? -9.237 0.630 26.206 1.00 93.12 81 PRO A O 1
ATOM 665 N N . ASN A 1 82 ? -8.095 0.916 28.122 1.00 92.94 82 ASN A N 1
ATOM 666 C CA . ASN A 1 82 ? -8.180 -0.478 28.611 1.00 92.94 82 ASN A CA 1
ATOM 667 C C . ASN A 1 82 ? -9.566 -1.128 28.429 1.00 92.94 82 ASN A C 1
ATOM 669 O O . ASN A 1 82 ? -9.706 -2.309 28.107 1.00 92.94 82 ASN A O 1
ATOM 673 N N . ASN A 1 83 ? -10.620 -0.340 28.642 1.00 88.25 83 ASN A N 1
ATOM 674 C CA . ASN A 1 83 ? -12.014 -0.772 28.571 1.00 88.25 83 ASN A CA 1
ATOM 675 C C . ASN A 1 83 ? -12.541 -0.974 27.130 1.00 88.25 83 ASN A C 1
ATOM 677 O O . ASN A 1 83 ? -13.675 -1.432 26.967 1.00 88.25 83 ASN A O 1
ATOM 681 N N . ILE A 1 84 ? -11.778 -0.584 26.109 1.00 93.31 84 ILE A N 1
ATOM 682 C CA . ILE A 1 84 ? -12.002 -0.856 24.681 1.00 93.31 84 ILE A CA 1
ATOM 683 C C . ILE A 1 84 ? -10.985 -1.897 24.211 1.00 93.31 84 ILE A C 1
ATOM 685 O O . ILE A 1 84 ? -11.375 -2.896 23.612 1.00 93.31 84 ILE A O 1
ATOM 689 N N . GLN A 1 85 ? -9.714 -1.706 24.577 1.00 94.44 85 GLN A N 1
ATOM 690 C CA . GLN A 1 85 ? -8.583 -2.559 24.219 1.00 94.44 85 GLN A CA 1
ATOM 691 C C . GLN A 1 85 ? -8.879 -4.047 24.425 1.00 94.44 85 GLN A C 1
ATOM 693 O O . GLN A 1 85 ? -8.709 -4.841 23.506 1.00 94.44 85 GLN A O 1
ATOM 698 N N . ARG A 1 86 ? -9.393 -4.429 25.602 1.00 93.19 86 ARG A N 1
ATOM 699 C CA . ARG A 1 86 ? -9.705 -5.833 25.913 1.00 93.19 86 ARG A CA 1
ATOM 700 C C . ARG A 1 86 ? -10.672 -6.462 24.906 1.00 93.19 86 ARG A C 1
ATOM 702 O O . ARG A 1 86 ? -10.481 -7.603 24.510 1.00 93.19 86 ARG A O 1
ATOM 709 N N . ASN A 1 87 ? -11.695 -5.719 24.488 1.00 93.75 87 ASN A N 1
ATOM 710 C CA . ASN A 1 87 ? -12.692 -6.213 23.538 1.00 93.75 87 ASN A CA 1
ATOM 711 C C . ASN A 1 87 ? -12.123 -6.294 22.116 1.00 93.75 87 ASN A C 1
ATOM 713 O O . ASN A 1 87 ? -12.434 -7.230 21.389 1.00 93.75 87 ASN A O 1
ATOM 717 N N . VAL A 1 88 ? -11.265 -5.345 21.736 1.00 94.00 88 VAL A N 1
ATOM 718 C CA . VAL A 1 88 ? -10.565 -5.368 20.445 1.00 94.00 88 VAL A CA 1
ATOM 719 C C . VAL A 1 88 ? -9.612 -6.561 20.356 1.00 94.00 88 VAL A C 1
ATOM 721 O O . VAL A 1 88 ? -9.605 -7.246 19.339 1.00 94.00 88 VAL A O 1
ATOM 724 N N . ILE A 1 89 ? -8.865 -6.861 21.426 1.00 92.75 89 ILE A N 1
ATOM 725 C CA . ILE A 1 89 ? -7.997 -8.050 21.498 1.00 92.75 89 ILE A CA 1
ATOM 726 C C . ILE A 1 89 ? -8.819 -9.325 21.290 1.00 92.75 89 ILE A C 1
ATOM 728 O O . ILE A 1 89 ? -8.431 -10.182 20.503 1.00 92.75 89 ILE A O 1
ATOM 732 N N . VAL A 1 90 ? -9.979 -9.433 21.949 1.00 93.94 90 VAL A N 1
ATOM 733 C CA . VAL A 1 90 ? -10.888 -10.581 21.788 1.00 93.94 90 VAL A CA 1
ATOM 734 C C . VAL A 1 90 ? -11.390 -10.711 20.349 1.00 93.94 90 VAL A C 1
ATOM 736 O O . VAL A 1 90 ? -11.524 -11.824 19.849 1.00 93.94 90 VAL A O 1
ATOM 739 N N . ALA A 1 91 ? -11.642 -9.593 19.669 1.00 93.38 91 ALA A N 1
ATOM 740 C CA . ALA A 1 91 ? -12.083 -9.598 18.278 1.00 93.38 91 ALA A CA 1
ATOM 741 C C . ALA A 1 91 ? -10.974 -9.979 17.276 1.00 93.38 91 ALA A C 1
ATOM 743 O O . ALA A 1 91 ? -11.291 -10.269 16.126 1.00 93.38 91 ALA A O 1
ATOM 744 N N . ASN A 1 92 ? -9.705 -9.994 17.707 1.00 93.38 92 ASN A N 1
ATOM 745 C CA . ASN A 1 92 ? -8.534 -10.421 16.935 1.00 93.38 92 ASN A CA 1
ATOM 746 C C . ASN A 1 92 ? -8.508 -9.900 15.476 1.00 93.38 92 ASN A C 1
ATOM 748 O O . ASN A 1 92 ? -8.516 -10.694 14.529 1.00 93.38 92 ASN A O 1
ATOM 752 N N . PRO A 1 93 ? -8.516 -8.571 15.261 1.00 92.12 93 PRO A N 1
ATOM 753 C CA . PRO A 1 93 ? -8.530 -8.005 13.918 1.00 92.12 93 PRO A CA 1
ATOM 754 C C . PRO A 1 93 ? -7.231 -8.315 13.169 1.00 92.12 93 PRO A C 1
ATOM 756 O O . PRO A 1 93 ? -6.136 -8.030 13.648 1.00 92.12 93 PRO A O 1
ATOM 759 N N . ALA A 1 94 ? -7.360 -8.834 11.948 1.00 91.06 94 ALA A N 1
ATOM 760 C CA . ALA A 1 94 ? -6.215 -9.134 11.089 1.00 91.06 94 ALA A CA 1
ATOM 761 C C . ALA A 1 94 ? -5.642 -7.888 10.393 1.00 91.06 94 ALA A C 1
ATOM 763 O O . ALA A 1 94 ? -4.513 -7.919 9.906 1.00 91.06 94 ALA A O 1
ATOM 764 N N . LYS A 1 95 ? -6.426 -6.806 10.304 1.00 92.88 95 LYS A N 1
ATOM 765 C CA . LYS A 1 95 ? -6.054 -5.563 9.623 1.00 92.88 95 LYS A CA 1
ATOM 766 C C . LYS A 1 95 ? -6.315 -4.355 10.507 1.00 92.88 95 LYS A C 1
ATOM 768 O O . LYS A 1 95 ? -7.256 -4.332 11.298 1.00 92.88 95 LYS A O 1
ATOM 773 N N . LEU A 1 96 ? -5.538 -3.297 10.284 1.00 94.50 96 LEU A N 1
ATOM 774 C CA . LEU A 1 96 ? -5.731 -2.023 10.976 1.00 94.50 96 LEU A CA 1
ATOM 775 C C . LEU A 1 96 ? -7.137 -1.445 10.754 1.00 94.50 96 LEU A C 1
ATOM 777 O O . LEU A 1 96 ? -7.730 -0.915 11.684 1.00 94.50 96 LEU A O 1
ATOM 781 N N . GLN A 1 97 ? -7.682 -1.566 9.540 1.00 95.19 97 GLN A N 1
ATOM 782 C CA . GLN A 1 97 ? -9.021 -1.056 9.219 1.00 95.19 97 GLN A CA 1
ATOM 783 C C . GLN A 1 97 ? -10.111 -1.744 10.048 1.00 95.19 97 GLN A C 1
ATOM 785 O O . GLN A 1 97 ? -10.979 -1.070 10.601 1.00 95.19 97 GLN A O 1
ATOM 790 N N . ASP A 1 98 ? -10.019 -3.066 10.207 1.00 94.81 98 ASP A N 1
ATOM 791 C CA . ASP A 1 98 ? -10.939 -3.831 11.053 1.00 94.81 98 ASP A CA 1
ATOM 792 C C . ASP A 1 98 ? -10.825 -3.366 12.508 1.00 94.81 98 ASP A C 1
ATOM 794 O O . ASP A 1 98 ? -11.824 -3.172 13.194 1.00 94.81 98 ASP A O 1
ATOM 798 N N . ASN A 1 99 ? -9.598 -3.112 12.965 1.00 94.75 99 ASN A N 1
ATOM 799 C CA . ASN A 1 99 ? -9.332 -2.617 14.307 1.00 94.75 99 ASN A CA 1
ATOM 800 C C . ASN A 1 99 ? -9.975 -1.243 14.571 1.00 94.75 99 ASN A C 1
ATOM 802 O O . ASN A 1 99 ? -10.679 -1.069 15.567 1.00 94.75 99 ASN A O 1
ATOM 806 N N . ILE A 1 100 ? -9.803 -0.296 13.643 1.00 95.38 100 ILE A N 1
ATOM 807 C CA . ILE A 1 100 ? -10.425 1.036 13.699 1.00 95.38 100 ILE A CA 1
ATOM 808 C C . ILE A 1 100 ? -11.951 0.909 13.748 1.00 95.38 100 ILE A C 1
ATOM 810 O O . ILE A 1 100 ? -12.599 1.537 14.586 1.00 95.38 100 ILE A O 1
ATOM 814 N N . LEU A 1 101 ? -12.526 0.072 12.881 1.00 96.00 101 LEU A N 1
ATOM 815 C CA . LEU A 1 101 ? -13.966 -0.162 12.836 1.00 96.00 101 LEU A CA 1
ATOM 816 C C . LEU A 1 101 ? -14.492 -0.700 14.173 1.00 96.00 101 LEU A C 1
ATOM 818 O O . LEU A 1 101 ? -15.444 -0.148 14.724 1.00 96.00 101 LEU A O 1
ATOM 822 N N . ILE A 1 102 ? -13.858 -1.742 14.717 1.00 95.81 102 ILE A N 1
ATOM 823 C CA . ILE A 1 102 ? -14.271 -2.372 15.977 1.00 95.81 102 ILE A CA 1
ATOM 824 C C . ILE A 1 102 ? -14.148 -1.379 17.138 1.00 95.81 102 ILE A C 1
ATOM 826 O O . ILE A 1 102 ? -15.067 -1.262 17.951 1.00 95.81 102 ILE A O 1
ATOM 830 N N . ALA A 1 103 ? -13.040 -0.639 17.224 1.00 94.69 103 ALA A N 1
ATOM 831 C CA . ALA A 1 103 ? -12.840 0.361 18.269 1.00 94.69 103 ALA A CA 1
ATOM 832 C C . ALA A 1 103 ? -13.942 1.433 18.238 1.00 94.69 103 ALA A C 1
ATOM 834 O O . ALA A 1 103 ? -14.528 1.736 19.281 1.00 94.69 103 ALA A O 1
ATOM 835 N N . ASN A 1 104 ? -14.281 1.941 17.050 1.00 95.44 104 ASN A N 1
ATOM 836 C CA . ASN A 1 104 ? -15.351 2.923 16.869 1.00 95.44 104 ASN A CA 1
ATOM 837 C C . ASN A 1 104 ? -16.715 2.365 17.284 1.00 95.44 104 ASN A C 1
ATOM 839 O O . ASN A 1 104 ? -17.405 2.976 18.097 1.00 95.44 104 ASN A O 1
ATOM 843 N N . GLN A 1 105 ? -17.058 1.151 16.847 1.00 95.94 105 GLN A N 1
ATOM 844 C CA . GLN A 1 105 ? -18.303 0.487 17.246 1.00 95.94 105 GLN A CA 1
ATOM 845 C C . GLN A 1 105 ? -18.419 0.321 18.768 1.00 95.94 105 GLN A C 1
ATOM 847 O O . GLN A 1 105 ? -19.496 0.485 19.346 1.00 95.94 105 GLN A O 1
ATOM 852 N N . LEU A 1 106 ? -17.313 0.001 19.444 1.00 94.38 106 LEU A N 1
ATOM 853 C CA . LEU A 1 106 ? -17.287 -0.133 20.900 1.00 94.38 106 LEU A CA 1
ATOM 854 C C . LEU A 1 106 ? -17.469 1.213 21.612 1.00 94.38 106 LEU A C 1
ATOM 856 O O . LEU A 1 106 ? -18.118 1.260 22.663 1.00 94.38 106 LEU A O 1
ATOM 860 N N . MET A 1 107 ? -16.914 2.293 21.062 1.00 91.31 107 MET A N 1
ATOM 861 C CA . MET A 1 107 ? -17.119 3.649 21.575 1.00 91.31 107 MET A CA 1
ATOM 862 C C . MET A 1 107 ? -18.573 4.095 21.395 1.00 91.31 107 MET A C 1
ATOM 864 O O . MET A 1 107 ? -19.204 4.512 22.371 1.00 91.31 107 MET A O 1
ATOM 868 N N . ASP A 1 108 ? -19.139 3.903 20.206 1.00 94.69 108 ASP A N 1
ATOM 869 C CA . ASP A 1 108 ? -20.527 4.256 19.894 1.00 94.69 108 ASP A CA 1
ATOM 870 C C . ASP A 1 108 ? -21.511 3.498 20.783 1.00 94.69 108 ASP A C 1
ATOM 872 O O . ASP A 1 108 ? -22.406 4.090 21.395 1.00 94.69 108 ASP A O 1
ATOM 876 N N . LYS A 1 109 ? -21.299 2.187 20.953 1.00 93.88 109 LYS A N 1
ATOM 877 C CA . LYS A 1 109 ? -22.117 1.352 21.838 1.00 93.88 109 LYS A CA 1
ATOM 878 C C . LYS A 1 109 ? -22.107 1.870 23.273 1.00 93.88 109 LYS A C 1
ATOM 880 O O . LYS A 1 109 ? -23.139 1.842 23.948 1.00 93.88 109 LYS A O 1
ATOM 885 N N . LYS A 1 110 ? -20.961 2.349 23.768 1.00 90.06 110 LYS A N 1
ATOM 886 C CA . LYS A 1 110 ? -20.885 2.935 25.113 1.00 90.06 110 LYS A CA 1
ATOM 887 C C . LYS A 1 110 ? -21.648 4.243 25.200 1.00 90.06 110 LYS A C 1
ATOM 889 O O . LYS A 1 110 ? -22.417 4.406 26.145 1.00 90.06 110 LYS A O 1
ATOM 894 N N . LEU A 1 111 ? -21.475 5.137 24.231 1.00 92.44 111 LEU A N 1
ATOM 895 C CA . LEU A 1 111 ? -22.191 6.410 24.195 1.00 92.44 111 LEU A CA 1
ATOM 896 C C . LEU A 1 111 ? -23.712 6.191 24.185 1.00 92.44 111 LEU A C 1
ATOM 898 O O . LEU A 1 111 ? -24.433 6.788 24.985 1.00 92.44 111 LEU A O 1
ATOM 902 N N . GLN A 1 112 ? -24.187 5.246 23.371 1.00 94.56 112 GLN A N 1
ATOM 903 C CA . GLN A 1 112 ? -25.591 4.835 23.343 1.00 94.56 112 GLN A CA 1
ATOM 904 C C . GLN A 1 112 ? -26.062 4.266 24.689 1.00 94.56 112 GLN A C 1
ATOM 906 O O . GLN A 1 112 ? -27.135 4.631 25.167 1.00 94.56 112 GLN A O 1
ATOM 911 N N . CYS A 1 113 ? -25.259 3.423 25.352 1.00 93.88 113 CYS A N 1
ATOM 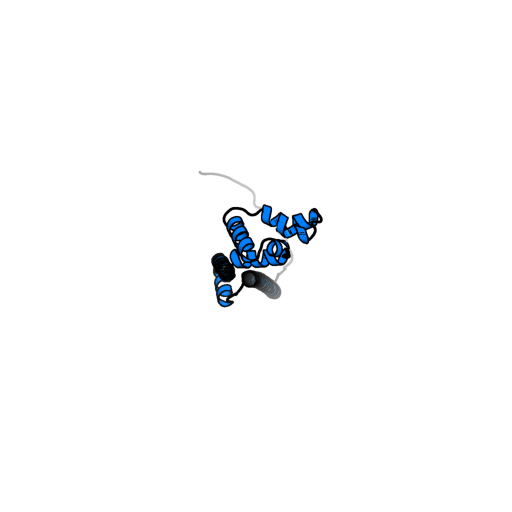912 C CA . CYS A 1 113 ? -25.599 2.904 26.682 1.00 93.88 113 CYS A CA 1
ATOM 913 C C . CYS A 1 113 ? -25.745 4.019 27.729 1.00 93.88 113 CYS A C 1
ATOM 915 O O . CYS A 1 113 ? -26.613 3.932 28.600 1.00 93.88 113 CYS A O 1
ATOM 917 N N . TYR A 1 114 ? -24.905 5.057 27.675 1.00 92.50 114 TYR A N 1
ATOM 918 C CA . TYR A 1 114 ? -25.029 6.211 28.568 1.00 92.50 114 TYR A CA 1
ATOM 919 C C . TYR A 1 114 ? -26.296 7.018 28.278 1.00 92.50 114 TYR A C 1
ATOM 921 O O . TYR A 1 114 ? -27.036 7.335 29.211 1.00 92.50 114 TYR A O 1
ATOM 929 N N . ALA A 1 115 ? -26.587 7.285 27.003 1.00 93.81 115 ALA A N 1
ATOM 930 C CA . ALA A 1 115 ? -27.807 7.977 26.594 1.00 93.81 115 ALA A CA 1
ATOM 931 C C . ALA A 1 115 ? -29.071 7.224 27.050 1.00 93.81 115 ALA A C 1
ATOM 933 O O . ALA A 1 115 ? -29.965 7.824 27.648 1.00 93.81 115 ALA A O 1
ATOM 934 N N . ALA A 1 116 ? -29.113 5.900 26.861 1.00 94.62 116 ALA A N 1
ATOM 935 C CA . ALA A 1 116 ? -30.233 5.056 27.273 1.00 94.62 116 ALA A CA 1
ATOM 936 C C . ALA A 1 116 ? -30.459 5.075 28.795 1.00 94.62 116 ALA A C 1
ATOM 938 O O . ALA A 1 116 ? -31.588 5.250 29.252 1.00 94.62 116 ALA A O 1
ATOM 939 N N . ARG A 1 117 ? -29.388 4.954 29.596 1.00 94.12 117 ARG A N 1
ATOM 940 C CA . ARG A 1 117 ? -29.489 5.028 31.066 1.00 94.12 117 ARG A CA 1
ATOM 941 C C . ARG A 1 117 ? -29.925 6.407 31.555 1.00 94.12 117 ARG A C 1
ATOM 943 O O . ARG A 1 117 ? -30.709 6.494 32.493 1.00 94.12 117 ARG A O 1
ATOM 950 N N . SER A 1 118 ? -29.441 7.475 30.926 1.00 91.12 118 SER A N 1
ATOM 951 C CA . SER A 1 118 ? -29.852 8.845 31.252 1.00 91.12 118 SER A CA 1
ATOM 952 C C . SER A 1 118 ? -31.346 9.062 30.987 1.00 91.12 118 SER A C 1
ATOM 954 O O . SER A 1 118 ? -32.072 9.544 31.858 1.00 91.12 118 SER A O 1
ATOM 956 N N . ALA A 1 119 ? -31.830 8.618 29.822 1.00 94.12 119 ALA A N 1
ATOM 957 C CA . ALA A 1 119 ? -33.246 8.680 29.473 1.00 94.12 119 ALA A CA 1
ATOM 958 C C . ALA A 1 119 ? -34.119 7.857 30.437 1.00 94.12 119 ALA A C 1
ATOM 960 O O . ALA A 1 119 ? -35.193 8.304 30.836 1.00 94.12 119 ALA A O 1
ATOM 961 N N . GLU A 1 120 ? -33.652 6.678 30.855 1.00 92.69 120 GLU A N 1
ATOM 962 C CA . GLU A 1 120 ? -34.342 5.846 31.844 1.00 92.69 120 GLU A CA 1
ATOM 963 C C . GLU A 1 120 ? -34.419 6.512 33.223 1.00 92.69 120 GLU A C 1
ATOM 965 O O . GLU A 1 120 ? -35.490 6.586 33.824 1.00 92.69 120 GLU A O 1
ATOM 970 N N . ASN A 1 121 ? -33.306 7.067 33.704 1.00 91.25 121 ASN A N 1
ATOM 971 C CA . ASN A 1 121 ? -33.270 7.781 34.978 1.00 91.25 121 ASN A CA 1
ATOM 972 C C . ASN A 1 121 ? -34.198 9.004 34.971 1.00 91.25 121 ASN A C 1
ATOM 974 O O . ASN A 1 121 ? -34.896 9.245 35.955 1.00 91.25 121 ASN A O 1
ATOM 978 N N . LYS A 1 122 ? -34.265 9.738 33.852 1.00 92.25 122 LYS A N 1
ATOM 979 C CA . LYS A 1 122 ? -35.216 10.843 33.673 1.00 92.25 122 LYS A CA 1
ATOM 980 C C . LYS A 1 122 ? -36.666 10.360 33.774 1.00 92.25 122 LYS A C 1
ATOM 982 O O . LYS A 1 122 ? -37.435 10.935 34.541 1.00 92.25 122 LYS A O 1
ATOM 987 N N . ARG A 1 123 ? -37.020 9.277 33.067 1.00 90.31 123 ARG A N 1
ATOM 988 C CA . ARG A 1 123 ? -38.369 8.684 33.128 1.00 90.31 123 ARG A CA 1
ATOM 989 C C . ARG A 1 123 ? -38.752 8.265 34.549 1.00 90.31 123 ARG A C 1
ATOM 991 O O . ARG A 1 123 ? -39.862 8.563 34.976 1.00 90.31 123 ARG A O 1
ATOM 998 N N . ARG A 1 124 ? -37.829 7.658 35.305 1.00 88.00 124 ARG A N 1
ATOM 999 C CA . ARG A 1 124 ? -38.043 7.285 36.718 1.00 88.00 124 ARG A CA 1
ATOM 1000 C C . ARG A 1 124 ? -38.301 8.485 37.634 1.00 88.00 124 ARG A C 1
ATOM 1002 O O . ARG A 1 124 ? -39.136 8.413 38.528 1.00 88.00 124 ARG A O 1
ATOM 1009 N N . ILE A 1 125 ? -37.585 9.592 37.441 1.00 89.06 125 ILE A N 1
ATOM 1010 C CA . ILE A 1 125 ? -37.801 10.811 38.237 1.00 89.06 125 ILE A CA 1
ATOM 1011 C C . ILE A 1 125 ? -39.171 11.423 37.914 1.00 89.06 125 ILE A C 1
ATOM 1013 O O . ILE A 1 125 ? -39.906 11.807 38.824 1.00 89.06 125 ILE A O 1
ATOM 1017 N N . GLU A 1 126 ? -39.541 11.477 36.632 1.00 85.19 126 GLU A N 1
ATOM 1018 C CA . GLU A 1 126 ? -40.842 11.992 36.187 1.00 85.19 126 GLU A CA 1
ATOM 1019 C C . GLU A 1 126 ? -42.018 11.133 36.679 1.00 85.19 126 GLU A C 1
ATOM 1021 O O . GLU A 1 126 ? -43.040 11.692 37.087 1.00 85.19 126 GLU A O 1
ATOM 1026 N N . SER A 1 127 ? -41.881 9.801 36.693 1.00 81.62 127 SER A N 1
ATOM 1027 C CA . SER A 1 127 ? -42.905 8.908 37.252 1.00 81.62 127 SER A CA 1
ATOM 1028 C C . SER A 1 127 ? -43.066 9.120 38.759 1.00 81.62 127 SER A C 1
ATOM 1030 O O . SER A 1 127 ? -44.177 9.370 39.221 1.00 81.62 127 SER A O 1
ATOM 1032 N N . ASN A 1 128 ? -41.960 9.169 39.512 1.00 81.00 128 ASN A N 1
ATOM 1033 C CA . ASN A 1 128 ? -41.992 9.411 40.959 1.00 81.00 128 ASN A CA 1
ATOM 1034 C C . ASN A 1 128 ? -42.625 10.774 41.321 1.00 81.00 128 ASN A C 1
ATOM 1036 O O . ASN A 1 128 ? -43.323 10.893 42.326 1.00 81.00 128 ASN A O 1
ATOM 1040 N N . LEU A 1 129 ? -42.402 11.824 40.520 1.00 70.69 129 LEU A N 1
ATOM 1041 C CA . LEU A 1 129 ? -43.036 13.140 40.710 1.00 70.69 129 LEU A CA 1
ATOM 1042 C C . LEU A 1 129 ? -44.558 13.104 40.508 1.00 70.69 129 LEU A C 1
ATOM 1044 O O . LEU A 1 129 ? -45.288 13.801 41.216 1.00 70.69 129 LEU A O 1
ATOM 1048 N N . ARG A 1 130 ? -45.044 12.315 39.543 1.00 64.12 130 ARG A N 1
ATOM 1049 C CA . ARG A 1 130 ? -46.483 12.152 39.286 1.00 64.12 130 ARG A CA 1
ATOM 1050 C C . ARG A 1 130 ? -47.173 11.380 40.408 1.00 64.12 130 ARG A C 1
ATOM 1052 O O . ARG A 1 130 ? -48.236 11.814 40.846 1.00 64.12 130 ARG A O 1
ATOM 1059 N N . ASP A 1 131 ? -46.538 10.333 40.928 1.00 60.91 131 ASP A N 1
ATOM 1060 C CA . ASP A 1 131 ? -47.089 9.522 42.020 1.00 60.91 131 ASP A CA 1
ATOM 1061 C C . ASP A 1 131 ? -47.178 10.311 43.338 1.00 60.91 131 ASP A C 1
ATOM 1063 O O . ASP A 1 131 ? -48.187 10.254 44.041 1.00 60.91 131 ASP A O 1
ATOM 1067 N N . ASN A 1 132 ? -46.180 11.153 43.634 1.00 58.16 132 ASN A N 1
ATOM 1068 C CA . ASN A 1 132 ? -46.204 12.025 44.814 1.00 58.16 132 ASN A CA 1
ATOM 1069 C C . ASN A 1 132 ? -47.249 13.155 44.729 1.00 58.16 132 ASN A C 1
ATOM 1071 O O . ASN A 1 132 ? -47.749 13.601 45.760 1.00 58.16 132 ASN A O 1
ATOM 1075 N N . ARG A 1 133 ? -47.637 13.611 43.526 1.00 56.06 133 ARG A N 1
ATOM 1076 C CA . ARG A 1 133 ? -48.751 14.570 43.363 1.00 56.06 133 ARG A CA 1
ATOM 1077 C C . ARG A 1 133 ? -50.119 13.949 43.657 1.00 56.06 133 ARG A C 1
ATOM 1079 O O . ARG A 1 133 ? -51.010 14.673 44.087 1.00 56.06 133 ARG A O 1
ATOM 1086 N N . GLY A 1 134 ? -50.283 12.639 43.466 1.00 54.09 134 GLY A N 1
ATOM 1087 C CA . GLY A 1 134 ? -51.500 11.916 43.858 1.00 54.09 134 GLY A CA 1
ATOM 1088 C C . GLY A 1 134 ? -51.635 11.698 45.371 1.00 54.09 134 GLY A C 1
ATOM 1089 O O . GLY A 1 134 ? -52.729 11.426 45.852 1.00 54.09 134 GLY A O 1
ATOM 1090 N N . GLN A 1 135 ? -50.538 11.846 46.122 1.00 52.16 135 GLN A N 1
ATOM 1091 C CA . GLN A 1 135 ? -50.449 11.584 47.565 1.00 52.16 135 GLN A CA 1
ATOM 1092 C C . GLN A 1 135 ? -50.414 12.858 48.430 1.00 52.16 135 GLN A C 1
ATOM 1094 O O . GLN A 1 135 ? -50.186 12.766 49.636 1.00 52.16 135 GLN A O 1
ATOM 1099 N N . GLN A 1 136 ? -50.640 14.055 47.870 1.00 47.12 136 GLN A N 1
ATOM 1100 C CA . GLN A 1 136 ? -50.730 15.262 48.696 1.00 47.12 136 GLN A CA 1
ATOM 1101 C C . GLN A 1 136 ? -51.969 15.171 49.605 1.00 47.12 136 GLN A C 1
ATOM 1103 O O . GLN A 1 136 ? -53.094 15.416 49.171 1.00 47.12 136 GLN A O 1
ATOM 1108 N N . LEU A 1 137 ? -51.751 14.799 50.873 1.00 52.50 137 LEU A N 1
ATOM 1109 C CA . LEU A 1 137 ? -52.772 14.776 51.918 1.00 52.50 137 LEU A CA 1
ATOM 1110 C C . LEU A 1 137 ? -53.465 16.152 51.968 1.00 52.50 137 LEU A C 1
ATOM 1112 O O . LEU A 1 137 ? 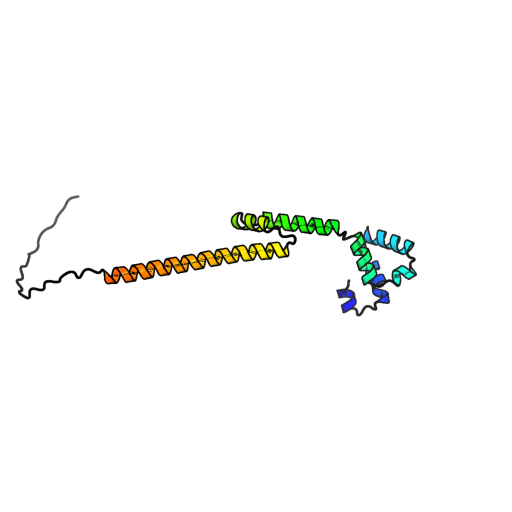-52.773 17.170 52.096 1.00 52.50 137 LEU A O 1
ATOM 1116 N N . PRO A 1 138 ? -54.806 16.228 51.899 1.00 44.06 138 PRO A N 1
ATOM 1117 C CA . PRO A 1 138 ? -55.492 17.500 52.019 1.00 44.06 138 PRO A CA 1
ATOM 1118 C C . PRO A 1 138 ? -55.396 17.954 53.476 1.00 44.06 138 PRO A C 1
ATOM 1120 O O . PRO A 1 138 ? -56.118 17.469 54.348 1.00 44.06 138 PRO A O 1
ATOM 1123 N N . PHE A 1 139 ? -54.496 18.898 53.755 1.00 44.53 139 PHE A N 1
ATOM 1124 C CA . PHE A 1 139 ? -54.522 19.647 55.006 1.00 44.53 139 PHE A CA 1
ATOM 1125 C C . PHE A 1 139 ? -55.886 20.343 55.118 1.00 44.53 139 PHE A C 1
ATOM 1127 O O . PHE A 1 139 ? -56.179 21.296 54.393 1.00 44.53 139 PHE A O 1
ATOM 1134 N N . LYS A 1 140 ? -56.743 19.827 56.010 1.00 40.28 140 LYS A N 1
ATOM 1135 C CA . LYS A 1 140 ? -58.039 20.415 56.363 1.00 40.28 140 LYS A CA 1
ATOM 1136 C C . LYS A 1 140 ? -57.831 21.863 56.818 1.00 40.28 140 LYS A C 1
ATOM 1138 O O . LYS A 1 140 ? -57.337 22.106 57.914 1.00 40.28 140 LYS A O 1
ATOM 1143 N N . ARG A 1 141 ? -58.262 22.825 56.000 1.00 42.38 141 ARG A N 1
ATOM 1144 C CA . ARG A 1 141 ? -58.559 24.188 56.456 1.00 42.38 141 ARG A CA 1
ATOM 1145 C C . ARG A 1 141 ? -59.883 24.161 57.220 1.00 42.38 141 ARG A C 1
ATOM 1147 O O . ARG A 1 141 ? -60.924 23.926 56.615 1.00 42.38 141 ARG A O 1
ATOM 1154 N N . GLN A 1 142 ? -59.855 24.425 58.524 1.00 36.44 142 GLN A N 1
ATOM 1155 C CA . GLN A 1 142 ? -61.037 24.883 59.256 1.00 36.44 142 GLN A CA 1
ATOM 1156 C C . GLN A 1 142 ? -61.036 26.412 59.243 1.00 36.44 142 GLN A C 1
ATOM 1158 O O . GLN A 1 142 ? -60.227 27.051 59.907 1.00 36.44 142 GLN A O 1
ATOM 1163 N N . ASN A 1 143 ? -61.939 26.984 58.449 1.00 33.72 143 ASN A N 1
ATOM 1164 C CA . ASN A 1 143 ? -62.327 28.383 58.565 1.00 33.72 143 ASN A CA 1
ATOM 1165 C C . ASN A 1 143 ? -63.427 28.477 59.630 1.00 33.72 143 ASN A C 1
ATOM 1167 O O . ASN A 1 143 ? -64.487 27.877 59.455 1.00 33.72 143 ASN A O 1
ATOM 1171 N N . ILE A 1 144 ? -63.206 29.258 60.688 1.00 34.28 144 ILE A N 1
ATOM 1172 C CA . ILE A 1 144 ? -64.290 29.873 61.462 1.00 34.28 144 ILE A CA 1
ATOM 1173 C C . ILE A 1 144 ? -64.131 31.384 61.320 1.00 34.28 144 ILE A C 1
ATOM 1175 O O . ILE A 1 144 ? -63.073 31.958 61.566 1.00 34.28 144 ILE A O 1
ATOM 1179 N N . SER A 1 145 ? -65.205 31.970 60.811 1.00 31.92 145 SER A N 1
ATOM 1180 C CA . SER A 1 145 ? -65.402 33.369 60.474 1.00 31.92 145 SER A CA 1
ATOM 1181 C C . SER A 1 145 ? -65.421 34.267 61.714 1.00 31.92 145 SER A C 1
ATOM 1183 O O . SER A 1 145 ? -66.138 33.975 62.664 1.00 31.92 145 SER A O 1
ATOM 1185 N N . GLY A 1 146 ? -64.691 35.383 61.632 1.00 37.22 146 GLY A N 1
ATOM 1186 C CA . GLY A 1 146 ? -65.089 36.693 62.155 1.00 37.22 146 GLY A CA 1
ATOM 1187 C C . GLY A 1 146 ? -65.096 36.912 63.671 1.00 37.22 146 GLY A C 1
ATOM 1188 O O . GLY A 1 146 ? -66.065 36.574 64.333 1.00 37.22 146 GLY A O 1
ATOM 1189 N N . GLN A 1 147 ? -64.113 37.662 64.181 1.00 37.81 147 GLN A N 1
ATOM 1190 C CA . GLN A 1 147 ? -64.345 39.001 64.753 1.00 37.81 147 GLN A CA 1
ATOM 1191 C C . GLN A 1 147 ? -63.034 39.643 65.229 1.00 37.81 147 GLN A C 1
ATOM 1193 O O . GLN A 1 147 ? -62.221 39.048 65.930 1.00 37.81 147 GLN A O 1
ATOM 1198 N N . ASN A 1 148 ? -62.854 40.891 64.806 1.00 38.53 148 ASN A N 1
ATOM 1199 C CA . ASN A 1 148 ? -61.770 41.791 65.172 1.00 38.53 148 ASN A CA 1
ATOM 1200 C C . ASN A 1 148 ? -61.830 42.155 66.662 1.00 38.53 148 ASN A C 1
ATOM 1202 O O . ASN A 1 148 ? -62.871 42.628 67.107 1.00 38.53 148 ASN A O 1
ATOM 1206 N N . VAL A 1 149 ? -60.702 42.101 67.379 1.00 39.19 149 VAL A N 1
ATOM 1207 C CA . VAL A 1 149 ? -60.433 43.021 68.499 1.00 39.19 149 VAL A CA 1
ATOM 1208 C C . VAL A 1 149 ? -58.954 43.399 68.475 1.00 39.19 14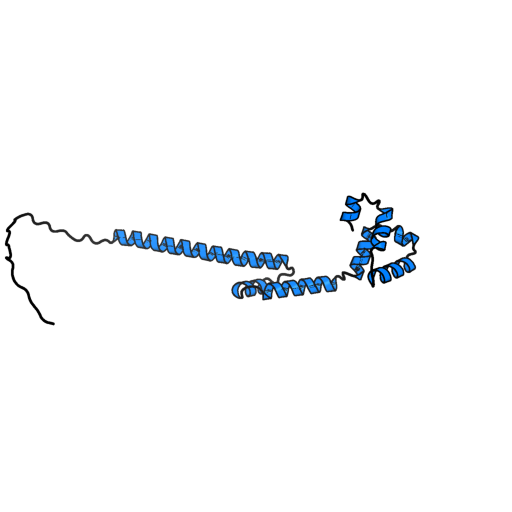9 VAL A C 1
ATOM 1210 O O . VAL A 1 149 ? -58.071 42.588 68.742 1.00 39.19 149 VAL A O 1
ATOM 121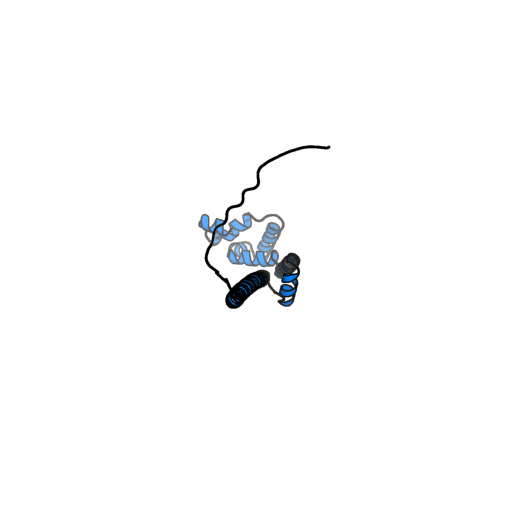3 N N . ALA A 1 150 ? -58.696 44.658 68.132 1.00 42.78 150 ALA A N 1
ATOM 1214 C CA . ALA A 1 150 ? -57.399 45.299 68.255 1.00 42.78 150 ALA A CA 1
ATOM 1215 C C . ALA A 1 150 ? -56.964 45.365 69.727 1.00 42.78 150 ALA A C 1
ATOM 1217 O O . ALA A 1 150 ? -57.743 45.790 70.579 1.00 42.78 150 ALA A O 1
ATOM 1218 N N . ARG A 1 151 ? -55.700 45.042 70.023 1.00 47.50 151 ARG A N 1
ATOM 1219 C CA . ARG A 1 151 ? -55.020 45.531 71.230 1.00 47.50 151 ARG A CA 1
ATOM 1220 C C . ARG A 1 151 ? -53.572 45.880 70.912 1.00 47.50 151 ARG A C 1
ATOM 1222 O O . ARG A 1 151 ? -52.771 45.028 70.547 1.00 47.50 151 ARG A O 1
ATOM 1229 N N . ALA A 1 152 ? -53.308 47.177 71.013 1.00 37.69 152 ALA A N 1
ATOM 1230 C CA . ALA A 1 152 ? -52.016 47.817 70.874 1.00 37.69 152 ALA A CA 1
ATOM 1231 C C . ALA A 1 152 ? -51.063 47.423 72.010 1.00 37.69 152 ALA A C 1
ATOM 1233 O O . ALA A 1 152 ? -51.502 47.208 73.140 1.00 37.69 152 ALA A O 1
ATOM 1234 N N . TYR A 1 153 ? -49.760 47.457 71.728 1.00 41.56 153 TYR A N 1
ATOM 1235 C CA . TYR A 1 153 ? -48.733 47.577 72.757 1.00 41.56 153 TYR A CA 1
ATOM 1236 C C . TYR A 1 153 ? -47.879 48.798 72.444 1.00 41.56 153 TYR A C 1
ATOM 1238 O O . TYR A 1 153 ? -47.281 48.922 71.376 1.00 41.56 153 TYR A O 1
ATOM 1246 N N . THR A 1 154 ? -47.902 49.723 73.392 1.00 39.47 154 THR A N 1
ATOM 1247 C CA . THR A 1 154 ? -47.097 50.933 73.458 1.00 39.47 154 THR A CA 1
ATOM 1248 C C . THR A 1 154 ? -45.614 50.609 73.621 1.00 39.47 154 THR A C 1
ATOM 1250 O O . THR A 1 154 ? -45.227 49.688 74.336 1.00 39.47 154 THR A O 1
ATOM 1253 N N . THR A 1 155 ? -44.804 51.433 72.969 1.00 41.28 155 THR A N 1
ATOM 1254 C CA . THR A 1 155 ? -43.349 51.584 73.048 1.00 41.28 155 THR A CA 1
ATOM 1255 C C . THR A 1 155 ? -42.829 51.609 74.491 1.00 41.28 155 THR A C 1
ATOM 1257 O O . THR A 1 155 ? -43.471 52.229 75.338 1.00 41.28 155 THR A O 1
ATOM 1260 N N . ARG A 1 156 ? -41.601 51.104 74.735 1.00 33.34 156 ARG A N 1
ATOM 1261 C CA . ARG A 1 156 ? -40.434 51.944 75.111 1.00 33.34 156 ARG A CA 1
ATOM 1262 C C . ARG A 1 156 ? -39.295 51.197 75.854 1.00 33.34 156 ARG A C 1
ATOM 1264 O O . ARG A 1 156 ? -39.517 50.562 76.874 1.00 33.34 156 ARG A O 1
ATOM 1271 N N . ASN A 1 157 ? -38.078 51.500 75.374 1.00 41.50 157 ASN A N 1
ATOM 1272 C CA . ASN A 1 157 ? -36.754 51.614 76.025 1.00 41.50 157 ASN A CA 1
ATOM 1273 C C . ASN A 1 157 ? -35.652 50.556 75.774 1.00 41.50 157 ASN A C 1
ATOM 1275 O O . ASN A 1 157 ? -35.736 49.398 76.160 1.00 41.50 157 ASN A O 1
ATOM 1279 N N . ASN A 1 158 ? -34.571 51.101 75.194 1.00 45.91 158 ASN A N 1
ATOM 1280 C CA . ASN A 1 158 ? -33.159 50.686 75.146 1.00 45.91 158 ASN A CA 1
ATOM 1281 C C . ASN A 1 158 ? -32.589 50.426 76.572 1.00 45.91 158 ASN A C 1
ATOM 1283 O O . ASN A 1 158 ? -33.171 50.924 77.529 1.00 45.91 158 ASN A O 1
ATOM 1287 N N . GLN A 1 159 ? -31.446 49.770 76.838 1.00 41.84 159 GLN A N 1
ATOM 1288 C CA . GLN A 1 159 ? -30.100 49.937 76.263 1.00 41.84 159 GLN A CA 1
ATOM 1289 C C . GLN A 1 159 ? -29.085 48.976 76.958 1.00 41.84 159 GLN A C 1
ATOM 1291 O O . GLN A 1 159 ? -29.220 48.795 78.162 1.00 41.84 159 GLN A O 1
ATOM 1296 N N . ARG A 1 160 ? -28.013 48.562 76.236 1.00 43.81 160 ARG A N 1
ATOM 1297 C CA . ARG A 1 160 ? -26.602 48.292 76.684 1.00 43.81 160 ARG A CA 1
ATOM 1298 C C . ARG A 1 160 ? -26.348 47.138 77.689 1.00 43.81 160 ARG A C 1
ATOM 1300 O O . ARG A 1 160 ? -27.193 46.842 78.507 1.00 43.81 160 ARG A O 1
ATOM 1307 N N . MET A 1 161 ? -25.221 46.419 77.727 1.00 41.69 161 MET A N 1
ATOM 1308 C CA . MET A 1 161 ? -23.812 46.586 77.313 1.00 41.69 161 MET A CA 1
ATOM 1309 C C . MET A 1 161 ? -23.355 45.275 76.623 1.00 41.69 161 MET A C 1
ATOM 1311 O O . MET A 1 161 ? -23.967 44.242 76.864 1.00 41.69 161 MET A O 1
ATOM 1315 N N . GLY A 1 162 ? -22.441 45.263 75.652 1.00 40.25 162 GLY A N 1
ATOM 1316 C CA . GLY A 1 162 ? -21.026 45.624 75.776 1.00 40.25 162 GLY A CA 1
ATOM 1317 C C . GLY A 1 162 ? -20.223 44.331 75.766 1.00 40.25 162 GLY A C 1
ATOM 1318 O O . GLY A 1 162 ? -20.366 43.584 76.754 1.00 40.25 162 GLY A O 1
#